Protein AF-A0A0W7TJV5-F1 (afdb_monomer)

Structure (mmCIF, N/CA/C/O backbone):
data_AF-A0A0W7TJV5-F1
#
_entry.id   AF-A0A0W7TJV5-F1
#
loop_
_atom_site.group_PDB
_atom_site.id
_atom_site.type_symbol
_atom_site.label_atom_id
_atom_site.label_alt_id
_atom_site.label_comp_id
_atom_site.label_asym_id
_atom_site.label_entity_id
_atom_site.label_seq_id
_atom_site.pdbx_PDB_ins_code
_atom_site.Cartn_x
_atom_site.Cartn_y
_atom_site.Cartn_z
_atom_site.occupancy
_atom_site.B_iso_or_equiv
_atom_site.auth_seq_id
_atom_site.auth_comp_id
_atom_site.auth_asym_id
_atom_site.auth_atom_id
_atom_site.pdbx_PDB_model_num
ATOM 1 N N . MET A 1 1 ? 32.079 13.331 -11.835 1.00 63.31 1 MET A N 1
ATOM 2 C CA . MET A 1 1 ? 31.569 12.348 -10.850 1.00 63.31 1 MET A CA 1
ATOM 3 C C . MET A 1 1 ? 31.186 11.109 -11.639 1.00 63.31 1 MET A C 1
ATOM 5 O O . MET A 1 1 ? 30.616 11.292 -12.704 1.00 63.31 1 MET A O 1
ATOM 9 N N . SER A 1 2 ? 31.568 9.902 -11.215 1.00 82.75 2 SER A N 1
ATOM 10 C CA . SER A 1 2 ? 31.184 8.681 -11.940 1.00 82.75 2 SER A CA 1
ATOM 11 C C . SER A 1 2 ? 29.687 8.413 -11.764 1.00 82.75 2 SER A C 1
ATOM 13 O O . SER A 1 2 ? 29.121 8.717 -10.711 1.00 82.75 2 SER A O 1
ATOM 15 N N . ASP A 1 3 ? 29.045 7.826 -12.774 1.00 88.00 3 ASP A N 1
ATOM 16 C CA . ASP A 1 3 ? 27.605 7.518 -12.759 1.00 88.00 3 ASP A CA 1
ATOM 17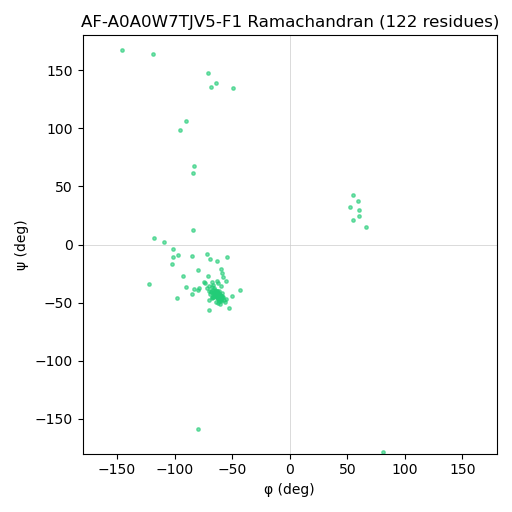 C C . ASP A 1 3 ? 27.200 6.655 -11.549 1.00 88.00 3 ASP A C 1
ATOM 19 O O . ASP A 1 3 ? 26.116 6.806 -10.979 1.00 88.00 3 ASP A O 1
ATOM 23 N N . GLN A 1 4 ? 28.117 5.804 -11.082 1.00 91.75 4 GLN A N 1
ATOM 24 C CA . GLN A 1 4 ? 27.952 5.000 -9.870 1.00 91.75 4 GLN A CA 1
ATOM 25 C C . GLN A 1 4 ? 27.829 5.860 -8.606 1.00 91.75 4 GLN A C 1
ATOM 27 O O . GLN A 1 4 ? 26.966 5.600 -7.768 1.00 91.75 4 GLN A O 1
ATOM 32 N N . SER A 1 5 ? 28.650 6.907 -8.467 1.00 92.44 5 SER A N 1
ATOM 33 C CA . SER A 1 5 ? 28.586 7.810 -7.314 1.00 92.44 5 SER A CA 1
ATOM 34 C C . SER A 1 5 ? 27.279 8.603 -7.281 1.00 92.44 5 SER A C 1
ATOM 36 O O . SER A 1 5 ? 26.716 8.798 -6.206 1.00 92.44 5 SER A O 1
ATOM 38 N N . VAL A 1 6 ? 26.773 9.027 -8.444 1.00 94.31 6 VAL A N 1
ATOM 39 C CA . VAL A 1 6 ? 25.480 9.728 -8.546 1.00 94.31 6 VAL A CA 1
ATOM 40 C C . VAL A 1 6 ? 24.327 8.791 -8.180 1.00 94.31 6 VAL A C 1
ATOM 42 O O . VAL A 1 6 ? 23.469 9.157 -7.380 1.00 94.31 6 VAL A O 1
ATOM 45 N N . THR A 1 7 ? 24.343 7.559 -8.696 1.00 94.94 7 THR A N 1
ATOM 46 C CA . THR A 1 7 ? 23.320 6.544 -8.397 1.00 94.94 7 THR A CA 1
ATOM 47 C C . THR A 1 7 ? 23.258 6.234 -6.902 1.00 94.94 7 THR A C 1
ATOM 49 O O . THR A 1 7 ? 22.182 6.243 -6.306 1.00 94.94 7 THR A O 1
ATOM 52 N N . LEU A 1 8 ? 24.416 6.017 -6.272 1.00 96.12 8 LEU A N 1
ATOM 53 C CA . LEU A 1 8 ? 24.490 5.735 -4.842 1.00 96.12 8 LEU A CA 1
ATOM 54 C C . LEU A 1 8 ? 23.958 6.905 -4.004 1.00 96.12 8 LEU A C 1
ATOM 56 O O . LEU A 1 8 ? 23.203 6.686 -3.058 1.00 96.12 8 LEU A O 1
ATOM 60 N N . ALA A 1 9 ? 24.304 8.142 -4.372 1.00 96.12 9 ALA A N 1
ATOM 61 C CA . ALA A 1 9 ? 23.804 9.329 -3.688 1.00 96.12 9 ALA A CA 1
ATOM 62 C C . ALA A 1 9 ? 22.270 9.419 -3.748 1.00 96.12 9 ALA A C 1
ATOM 64 O O . ALA A 1 9 ? 21.634 9.651 -2.722 1.00 96.12 9 ALA A O 1
ATOM 65 N N . VAL A 1 10 ? 21.667 9.171 -4.916 1.00 96.38 10 VAL A N 1
ATOM 66 C CA . VAL A 1 10 ? 20.202 9.185 -5.085 1.00 96.38 10 VAL A CA 1
ATOM 67 C C . VAL A 1 10 ? 19.529 8.125 -4.211 1.00 96.38 10 VAL A C 1
ATOM 69 O O . VAL A 1 10 ? 18.555 8.432 -3.525 1.00 96.38 10 VAL A O 1
ATOM 72 N N . VAL A 1 11 ? 20.061 6.900 -4.182 1.00 96.38 11 VAL A N 1
ATOM 73 C CA . VAL A 1 11 ? 19.513 5.804 -3.364 1.00 96.38 11 VAL A CA 1
ATOM 74 C C . VAL A 1 11 ? 19.586 6.131 -1.871 1.00 96.38 11 VAL A C 1
ATOM 76 O O . VAL A 1 11 ? 18.607 5.945 -1.150 1.00 96.38 11 VAL A O 1
ATOM 79 N N . ILE A 1 12 ? 20.719 6.661 -1.402 1.00 97.06 12 ILE A N 1
ATOM 80 C CA . ILE A 1 12 ? 20.888 7.051 0.003 1.00 97.06 12 ILE A CA 1
ATOM 81 C C . ILE A 1 12 ? 19.901 8.162 0.376 1.00 97.06 12 ILE A C 1
ATOM 83 O O . ILE A 1 12 ? 19.222 8.059 1.396 1.00 97.06 12 ILE A O 1
ATOM 87 N N . ILE A 1 13 ? 19.778 9.198 -0.459 1.00 97.25 13 ILE A N 1
ATOM 88 C CA . ILE A 1 13 ? 18.838 10.303 -0.229 1.00 97.25 13 ILE A CA 1
ATOM 89 C C . ILE A 1 13 ? 17.398 9.784 -0.176 1.00 97.25 13 ILE A C 1
ATOM 91 O O . ILE A 1 13 ? 16.649 10.159 0.724 1.00 97.25 13 ILE A O 1
ATOM 95 N N . TYR A 1 14 ? 17.021 8.887 -1.088 1.00 96.06 14 TYR A N 1
ATOM 96 C CA . TYR A 1 14 ? 15.704 8.257 -1.087 1.00 96.06 14 TYR A CA 1
ATOM 97 C C . TYR A 1 14 ? 15.411 7.542 0.241 1.00 96.06 14 TYR A C 1
ATOM 99 O O . TYR A 1 14 ? 14.375 7.797 0.855 1.00 96.06 14 TYR A O 1
ATOM 107 N N . PHE A 1 15 ? 16.335 6.710 0.734 1.00 96.75 15 PHE A N 1
ATOM 108 C CA . PHE A 1 15 ? 16.150 6.022 2.015 1.00 96.75 15 PHE A CA 1
ATOM 109 C C . PHE A 1 15 ? 16.060 6.990 3.196 1.00 96.75 15 PHE A C 1
ATOM 111 O O . PHE A 1 15 ? 15.208 6.801 4.062 1.00 96.75 15 PHE A O 1
ATOM 118 N N . ILE A 1 16 ? 16.881 8.044 3.219 1.00 97.69 16 ILE A N 1
ATOM 119 C CA . ILE A 1 16 ? 16.814 9.079 4.259 1.00 97.69 16 ILE A CA 1
ATOM 120 C C . ILE A 1 16 ? 15.434 9.741 4.271 1.00 97.69 16 ILE A C 1
ATOM 122 O O . ILE A 1 16 ? 14.854 9.914 5.341 1.00 97.69 16 ILE A O 1
ATOM 126 N N . ILE A 1 17 ? 14.883 10.075 3.100 1.00 97.00 17 ILE A N 1
ATOM 127 C CA . ILE A 1 17 ? 13.549 10.675 2.989 1.00 97.00 17 ILE A CA 1
ATOM 128 C C . ILE A 1 17 ? 12.482 9.711 3.516 1.00 97.00 17 ILE A C 1
ATOM 130 O O . ILE A 1 17 ? 11.678 10.101 4.360 1.00 97.00 17 ILE A O 1
ATOM 134 N N . VAL A 1 18 ? 12.485 8.453 3.065 1.00 94.69 18 VAL A N 1
ATOM 135 C CA . VAL A 1 18 ? 11.486 7.450 3.476 1.00 94.69 18 VAL A CA 1
ATOM 136 C C . VAL A 1 18 ? 11.535 7.199 4.986 1.00 94.69 18 VAL A C 1
ATOM 138 O O . VAL A 1 18 ? 10.496 7.210 5.648 1.00 94.69 18 VAL A O 1
ATOM 141 N N . ILE A 1 19 ? 12.734 7.033 5.550 1.00 96.00 19 ILE A N 1
ATOM 142 C CA . ILE A 1 19 ? 12.925 6.852 6.996 1.00 96.00 19 ILE A CA 1
ATOM 143 C C . ILE A 1 19 ? 12.500 8.111 7.757 1.00 96.00 19 ILE A C 1
ATOM 145 O O . ILE A 1 19 ? 11.829 8.007 8.781 1.00 96.00 19 ILE A O 1
ATOM 149 N N . GLY A 1 20 ? 12.841 9.299 7.252 1.00 95.38 20 GLY A N 1
ATOM 150 C CA . GLY A 1 20 ? 12.464 10.575 7.857 1.00 95.38 20 GLY A CA 1
ATOM 151 C C . GLY A 1 20 ? 10.949 10.768 7.929 1.00 95.38 20 GLY A C 1
ATOM 152 O O . GLY A 1 20 ? 10.428 11.159 8.973 1.00 95.38 20 GLY A O 1
ATOM 153 N N . VAL A 1 21 ? 10.228 10.422 6.857 1.00 92.00 21 VAL A N 1
ATOM 154 C CA . VAL A 1 21 ? 8.757 10.408 6.841 1.00 92.00 21 VAL A CA 1
ATOM 155 C C . VAL A 1 21 ? 8.223 9.417 7.879 1.00 92.00 21 VAL A C 1
ATOM 157 O O . VAL A 1 21 ? 7.365 9.782 8.680 1.00 92.00 21 VAL A O 1
ATOM 160 N N . GLY A 1 22 ? 8.765 8.196 7.924 1.00 89.00 22 GLY A N 1
ATOM 161 C CA . GLY A 1 22 ? 8.374 7.188 8.913 1.00 89.00 22 GLY A CA 1
ATOM 162 C C . GLY A 1 22 ? 8.558 7.668 10.355 1.00 89.00 22 GLY A C 1
ATOM 163 O O . GLY A 1 22 ? 7.632 7.585 11.157 1.00 89.00 22 GLY A O 1
ATOM 164 N N . TYR A 1 23 ? 9.717 8.248 10.670 1.00 92.12 23 TYR A N 1
ATOM 165 C CA . TYR A 1 23 ? 10.016 8.794 11.994 1.00 92.12 23 TYR A CA 1
ATOM 166 C C . TYR A 1 23 ? 9.093 9.963 12.372 1.00 92.12 23 TYR A C 1
ATOM 168 O O . TYR A 1 23 ? 8.629 10.048 13.508 1.00 92.12 23 TYR A O 1
ATOM 176 N N . TYR A 1 24 ? 8.784 10.848 11.420 1.00 89.50 24 TYR A N 1
ATOM 177 C CA . TYR A 1 24 ? 7.873 11.971 11.643 1.00 89.50 24 TYR A CA 1
ATOM 178 C C . TYR A 1 24 ? 6.454 11.506 12.002 1.00 89.50 24 TYR A C 1
ATOM 180 O O . TYR A 1 24 ? 5.851 12.017 12.948 1.00 89.50 24 TYR A O 1
ATOM 188 N N . PHE A 1 25 ? 5.917 10.528 11.267 1.00 85.62 25 PHE A N 1
ATOM 189 C CA . PHE A 1 25 ? 4.563 10.022 11.506 1.00 85.62 25 PHE A CA 1
ATOM 190 C C . PHE A 1 25 ? 4.477 9.033 12.672 1.00 85.62 25 PHE A C 1
ATOM 192 O O . PHE A 1 25 ? 3.409 8.918 13.273 1.00 85.62 25 PHE A O 1
ATOM 199 N N . TYR A 1 26 ? 5.585 8.388 13.048 1.00 83.31 26 TYR A N 1
ATOM 200 C CA . TYR A 1 26 ? 5.653 7.502 14.211 1.00 83.31 26 TYR A CA 1
ATOM 201 C C . TYR A 1 26 ? 5.194 8.206 15.495 1.00 83.31 26 TYR A C 1
ATOM 203 O O . TYR A 1 26 ? 4.328 7.701 16.201 1.00 83.31 26 TYR A O 1
ATOM 211 N N . HIS A 1 27 ? 5.679 9.426 15.746 1.00 79.62 27 HIS A N 1
ATOM 212 C CA . HIS A 1 27 ? 5.302 10.208 16.934 1.00 79.62 27 HIS A CA 1
ATOM 213 C C . HIS A 1 27 ? 3.872 10.760 16.900 1.00 79.62 27 HIS A C 1
ATOM 215 O O . HIS A 1 27 ? 3.397 11.317 17.887 1.00 79.62 27 HIS A O 1
ATOM 221 N N . ARG A 1 28 ? 3.182 10.640 15.763 1.00 78.06 28 ARG A N 1
ATOM 222 C CA . ARG A 1 28 ? 1.832 11.175 15.552 1.00 78.06 28 ARG A CA 1
ATOM 223 C C . ARG A 1 28 ? 0.746 10.105 15.656 1.00 78.06 28 ARG A C 1
ATOM 225 O O . ARG A 1 28 ? -0.431 10.449 15.710 1.00 78.06 28 ARG A O 1
ATOM 232 N N . SER A 1 29 ? 1.128 8.830 15.691 1.00 79.00 29 SER A N 1
ATOM 233 C CA . SER A 1 29 ? 0.205 7.711 15.850 1.00 79.00 29 SER A CA 1
ATOM 234 C C . SER A 1 29 ? 0.023 7.398 17.336 1.00 79.00 29 SER A C 1
ATOM 236 O O . SER A 1 29 ? 0.931 6.884 17.983 1.00 79.00 29 SER A O 1
ATOM 238 N N . THR A 1 30 ? -1.131 7.762 17.902 1.00 77.88 30 THR A N 1
ATOM 239 C CA . THR A 1 30 ? -1.379 7.641 19.355 1.00 77.88 30 THR A CA 1
ATOM 240 C C . THR A 1 30 ? -2.239 6.440 19.735 1.00 77.88 30 THR A C 1
ATOM 242 O O . THR A 1 30 ? -2.262 6.036 20.895 1.00 77.88 30 THR A O 1
ATOM 245 N N . ASN A 1 31 ? -2.948 5.853 18.770 1.00 82.56 31 ASN A N 1
ATOM 246 C CA . ASN A 1 31 ? -3.827 4.711 18.980 1.00 82.56 31 ASN A CA 1
ATOM 247 C C . ASN A 1 31 ? -3.829 3.778 17.757 1.00 82.56 31 ASN A C 1
ATOM 249 O O . ASN A 1 31 ? -3.364 4.129 16.672 1.00 82.56 31 ASN A O 1
ATOM 253 N N . LEU A 1 32 ? -4.383 2.576 17.928 1.00 80.12 32 LEU A N 1
ATOM 254 C CA . LEU A 1 32 ? -4.380 1.540 16.893 1.00 80.12 32 LEU A CA 1
ATOM 255 C C . LEU A 1 32 ? -5.160 1.948 15.627 1.00 80.12 32 LEU A C 1
ATOM 257 O O . LEU A 1 32 ? -4.781 1.575 14.521 1.00 80.12 32 LEU A O 1
ATOM 261 N N . SER A 1 33 ? -6.215 2.756 15.760 1.00 79.69 33 SER A N 1
ATOM 262 C CA . SER A 1 33 ? -6.972 3.275 14.612 1.00 79.69 33 SER A CA 1
ATOM 263 C C . SER A 1 33 ? -6.167 4.308 13.813 1.00 79.69 33 SER A C 1
ATOM 265 O O . SER A 1 33 ? -6.258 4.348 12.585 1.00 79.69 33 SER A O 1
ATOM 267 N N . ASP A 1 34 ? -5.360 5.130 14.482 1.00 80.06 34 ASP A N 1
ATOM 268 C CA . ASP A 1 34 ? -4.426 6.054 13.835 1.00 80.06 34 ASP A CA 1
ATOM 269 C C . ASP A 1 34 ? -3.344 5.292 13.078 1.00 80.06 34 ASP A C 1
ATOM 271 O O . ASP A 1 34 ? -2.976 5.679 11.973 1.00 80.06 34 ASP A O 1
ATOM 275 N N . TYR A 1 35 ? -2.871 4.187 13.651 1.00 81.94 35 TYR A N 1
ATOM 276 C CA . TYR A 1 35 ? -1.855 3.342 13.038 1.00 81.94 35 TYR A CA 1
ATOM 277 C C . TYR A 1 35 ? -2.380 2.570 11.819 1.00 81.94 35 TYR A C 1
ATOM 279 O O . TYR A 1 35 ? -1.756 2.594 10.763 1.00 81.94 35 TYR A O 1
ATOM 287 N N . ILE A 1 36 ? -3.545 1.921 11.937 1.00 81.62 36 ILE A N 1
ATOM 288 C CA . ILE A 1 36 ? -4.089 1.043 10.888 1.00 81.62 36 ILE A CA 1
ATOM 289 C C . ILE A 1 36 ? -4.839 1.830 9.803 1.00 81.62 36 ILE A C 1
ATOM 291 O O . ILE A 1 36 ? -4.757 1.493 8.625 1.00 81.62 36 ILE A O 1
ATOM 295 N N . LEU A 1 37 ? -5.585 2.877 10.174 1.00 81.81 37 LEU A N 1
ATOM 296 C CA . LEU A 1 37 ? -6.480 3.604 9.260 1.00 81.81 37 LEU A CA 1
ATOM 297 C C . LEU A 1 37 ? -6.101 5.079 9.066 1.00 81.81 37 LEU A C 1
ATOM 299 O O . LEU A 1 37 ? -6.871 5.825 8.451 1.00 81.81 37 LEU A O 1
ATOM 303 N N . GLY A 1 38 ? -4.976 5.547 9.617 1.00 80.56 38 GLY A N 1
ATOM 304 C CA . GLY A 1 38 ? -4.604 6.968 9.566 1.00 80.56 38 GLY A CA 1
ATOM 305 C C . GLY A 1 38 ? -5.638 7.873 10.249 1.00 80.56 38 GLY A C 1
ATOM 306 O O . GLY A 1 38 ? -5.909 8.988 9.792 1.00 80.56 38 GLY A O 1
ATOM 307 N N . GLY A 1 39 ? -6.330 7.345 11.264 1.00 76.62 39 GLY A N 1
ATOM 308 C CA . GLY A 1 39 ? -7.382 8.057 11.992 1.00 76.62 39 GLY A CA 1
ATOM 309 C C . GLY A 1 39 ? -8.613 8.351 11.132 1.00 76.62 39 GLY A C 1
ATOM 310 O O . GLY A 1 39 ? -9.421 9.204 11.487 1.00 76.62 39 GLY A O 1
ATOM 311 N N . ARG A 1 40 ? -8.744 7.694 9.963 1.00 79.69 40 ARG A N 1
ATOM 312 C CA . ARG A 1 40 ? -9.796 7.940 8.952 1.00 79.69 40 ARG A CA 1
ATOM 313 C C . ARG A 1 40 ? -9.867 9.398 8.481 1.00 79.69 40 ARG A C 1
ATOM 315 O O . ARG A 1 40 ? -10.889 9.838 7.962 1.00 79.69 40 ARG A O 1
ATOM 322 N N . SER A 1 41 ? -8.771 10.129 8.661 1.00 79.75 41 SER A N 1
ATOM 323 C CA . SER A 1 41 ? -8.640 11.551 8.336 1.00 79.75 41 SER A CA 1
ATOM 324 C C . SER A 1 41 ? -7.982 11.788 6.973 1.00 79.75 41 SER A C 1
ATOM 326 O O . SER A 1 41 ? -7.948 12.915 6.478 1.00 79.75 41 SER A O 1
ATOM 328 N N . LEU A 1 42 ? -7.462 10.723 6.354 1.00 83.00 42 LEU A N 1
ATOM 329 C CA . LEU A 1 42 ? -6.800 10.787 5.059 1.00 83.00 42 LEU A CA 1
ATOM 330 C C . LEU A 1 42 ? -7.803 11.123 3.953 1.00 83.00 42 LEU A C 1
ATOM 332 O O . LEU A 1 42 ? -8.897 10.565 3.873 1.00 83.00 42 LEU A O 1
ATOM 336 N N . ASN A 1 43 ? -7.402 12.03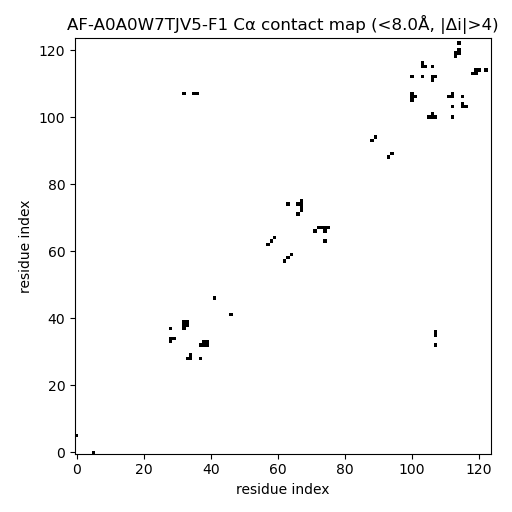9 3.075 1.00 84.75 43 ASN A N 1
ATOM 337 C CA . ASN A 1 43 ? -8.195 12.412 1.914 1.00 84.75 43 ASN A CA 1
ATOM 338 C C . ASN A 1 43 ? -8.336 11.204 0.958 1.00 84.75 43 ASN A C 1
ATOM 340 O O . ASN A 1 43 ? -7.330 10.529 0.710 1.00 84.75 43 ASN A O 1
ATOM 344 N N . PRO A 1 44 ? -9.526 10.967 0.366 1.00 82.56 44 PRO A N 1
ATOM 345 C CA . PRO A 1 44 ? -9.765 9.901 -0.607 1.00 82.56 44 PRO A CA 1
ATOM 346 C C . PRO A 1 44 ? -8.682 9.721 -1.679 1.00 82.56 44 PRO A C 1
ATOM 348 O O . PRO A 1 44 ? -8.341 8.585 -2.001 1.00 82.56 44 PRO A O 1
ATOM 351 N N . TYR A 1 45 ? -8.102 10.807 -2.202 1.00 85.31 45 TYR A N 1
ATOM 352 C CA . TYR A 1 45 ? -7.040 10.717 -3.213 1.00 85.31 45 TYR A CA 1
ATOM 353 C C . TYR A 1 45 ? -5.761 10.075 -2.663 1.00 85.31 45 TYR A C 1
ATOM 355 O O . TYR A 1 45 ? -5.167 9.221 -3.312 1.00 85.31 45 TYR A O 1
ATOM 363 N N . VAL A 1 46 ? -5.356 10.451 -1.447 1.00 86.00 46 VAL A N 1
ATOM 364 C CA . VAL A 1 46 ? -4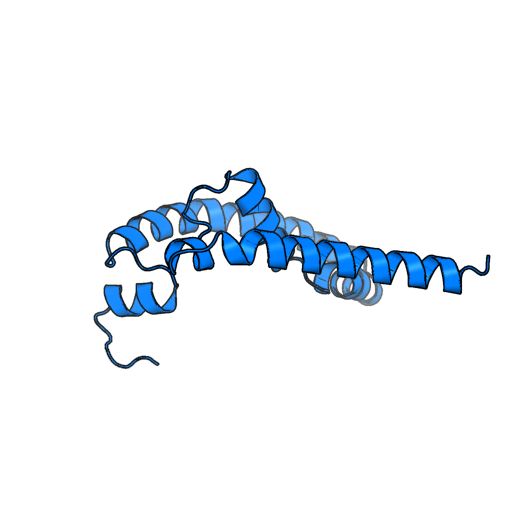.155 9.914 -0.790 1.00 86.00 46 VAL A CA 1
ATOM 365 C C . VAL A 1 46 ? -4.364 8.445 -0.435 1.00 86.00 46 VAL A C 1
ATOM 367 O O . VAL A 1 46 ? -3.479 7.623 -0.657 1.00 86.00 46 VAL A O 1
ATOM 370 N N . THR A 1 47 ? -5.556 8.092 0.053 1.00 86.25 47 THR A N 1
ATOM 371 C CA . THR A 1 47 ? -5.916 6.700 0.347 1.00 86.25 47 THR A CA 1
ATOM 372 C C . THR A 1 47 ? -5.924 5.838 -0.915 1.00 86.25 47 THR A C 1
ATOM 374 O O . THR A 1 47 ? -5.378 4.739 -0.894 1.00 86.25 47 THR A O 1
ATOM 377 N N . ALA A 1 48 ? -6.485 6.334 -2.022 1.00 84.31 48 ALA A N 1
ATOM 378 C CA . ALA A 1 48 ? -6.503 5.611 -3.293 1.00 84.31 48 ALA A CA 1
ATOM 379 C C . ALA A 1 48 ? -5.096 5.416 -3.875 1.00 84.31 48 ALA A C 1
ATOM 381 O O . ALA A 1 48 ? -4.762 4.314 -4.304 1.00 84.31 48 ALA A O 1
ATOM 382 N N . LEU A 1 49 ? -4.250 6.451 -3.840 1.00 87.44 49 LEU A N 1
ATOM 383 C CA . LEU A 1 49 ? -2.857 6.352 -4.284 1.00 87.44 49 LEU A CA 1
ATOM 384 C C . LEU A 1 49 ? -2.048 5.377 -3.423 1.00 87.44 49 LEU A C 1
ATOM 386 O O . LEU A 1 49 ? -1.283 4.591 -3.967 1.00 87.44 49 LEU A O 1
ATOM 390 N N . SER A 1 50 ? -2.242 5.388 -2.102 1.00 87.88 50 SER A N 1
ATOM 391 C CA . SER A 1 50 ? -1.587 4.448 -1.184 1.00 87.88 50 SER A CA 1
ATOM 392 C C . SER A 1 50 ? -2.016 2.997 -1.439 1.00 87.88 50 SER A C 1
ATOM 394 O O . SER A 1 50 ? -1.178 2.095 -1.513 1.00 87.88 50 SER A O 1
ATOM 396 N N . ALA A 1 51 ? -3.318 2.775 -1.652 1.00 86.44 51 ALA A N 1
ATOM 397 C CA . ALA A 1 51 ? -3.852 1.461 -1.995 1.00 86.44 51 ALA A CA 1
ATOM 398 C C . ALA A 1 51 ? -3.277 0.957 -3.328 1.00 86.44 51 ALA A C 1
ATOM 400 O O . ALA A 1 51 ? -2.792 -0.170 -3.399 1.00 86.44 51 ALA A O 1
ATOM 401 N N . GLN A 1 52 ? -3.243 1.812 -4.355 1.00 84.44 52 GLN A N 1
ATOM 402 C CA . GLN A 1 52 ? -2.652 1.454 -5.643 1.00 84.44 52 GLN A CA 1
ATOM 403 C C . GLN A 1 52 ? -1.141 1.249 -5.564 1.00 84.44 52 GLN A C 1
ATOM 405 O O . GLN A 1 52 ? -0.655 0.323 -6.187 1.00 84.44 52 GLN A O 1
ATOM 410 N N . ALA A 1 53 ? -0.390 2.045 -4.802 1.00 86.50 53 ALA A N 1
ATOM 411 C CA . ALA A 1 53 ? 1.047 1.828 -4.620 1.00 86.50 53 ALA A CA 1
ATOM 412 C C . ALA A 1 53 ? 1.343 0.477 -3.946 1.00 86.50 53 ALA A C 1
ATOM 414 O O . ALA A 1 53 ? 2.343 -0.162 -4.259 1.00 86.50 53 ALA A O 1
ATOM 415 N N . SER A 1 54 ? 0.457 0.035 -3.049 1.00 85.88 54 SER A N 1
ATOM 416 C CA . SER A 1 54 ? 0.559 -1.269 -2.383 1.00 85.88 54 SER A CA 1
ATOM 417 C C . SER A 1 54 ? 0.249 -2.433 -3.333 1.00 85.88 54 SER A C 1
ATOM 419 O O . SER A 1 54 ? 0.911 -3.466 -3.271 1.00 85.88 54 SER A O 1
ATOM 421 N N . ASP A 1 55 ? -0.726 -2.257 -4.232 1.00 82.75 55 ASP A N 1
ATOM 422 C CA . ASP A 1 55 ? -1.044 -3.204 -5.316 1.00 82.75 55 ASP A CA 1
ATOM 423 C C . ASP A 1 55 ? 0.082 -3.249 -6.372 1.00 82.75 55 ASP A C 1
ATOM 425 O O . ASP A 1 55 ? 0.520 -4.302 -6.843 1.00 82.75 55 ASP A O 1
ATOM 429 N N . MET A 1 56 ? 0.630 -2.077 -6.688 1.00 80.38 56 MET A N 1
ATOM 430 C CA . MET A 1 56 ? 1.691 -1.847 -7.662 1.00 80.38 56 MET A CA 1
ATOM 431 C C . MET A 1 56 ? 3.078 -2.111 -7.063 1.00 80.38 56 MET A C 1
ATOM 433 O O . MET A 1 56 ? 3.906 -1.217 -6.908 1.00 80.38 56 MET A O 1
ATOM 437 N N . SER A 1 57 ? 3.348 -3.375 -6.752 1.00 79.38 57 SER A N 1
ATOM 438 C CA . SER A 1 57 ? 4.682 -3.844 -6.359 1.00 79.38 57 SER A CA 1
ATOM 439 C C . SER A 1 57 ? 5.605 -4.049 -7.581 1.00 79.38 57 SER A C 1
ATOM 441 O O . SER A 1 57 ? 5.355 -3.540 -8.679 1.00 79.38 57 SER A O 1
ATOM 443 N N . GLY A 1 58 ? 6.665 -4.859 -7.434 1.00 72.31 58 GLY A N 1
ATOM 444 C CA . GLY A 1 58 ? 7.580 -5.242 -8.524 1.00 72.31 58 GLY A CA 1
ATOM 445 C C . GLY A 1 58 ? 6.898 -5.855 -9.761 1.00 72.31 58 GLY A C 1
ATOM 446 O O . GLY A 1 58 ? 7.527 -5.966 -10.816 1.00 72.31 58 GLY A O 1
ATOM 447 N N . TRP A 1 59 ? 5.6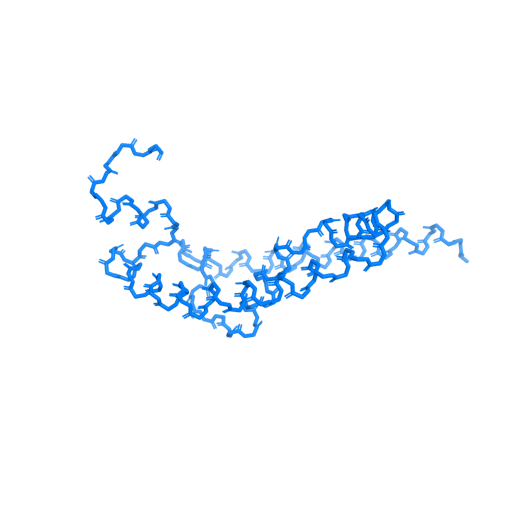05 -6.187 -9.662 1.00 76.56 59 TRP A N 1
ATOM 448 C CA . TRP A 1 59 ? 4.745 -6.559 -10.782 1.00 76.56 59 TRP A CA 1
ATOM 449 C C . TRP A 1 59 ? 4.796 -5.563 -11.946 1.00 76.56 59 TRP A C 1
ATOM 451 O O . TRP A 1 59 ? 4.930 -5.985 -13.090 1.00 76.56 59 TRP A O 1
ATOM 461 N N . LEU A 1 60 ? 4.748 -4.252 -11.697 1.00 74.56 60 LEU A N 1
ATOM 462 C CA . LEU A 1 60 ? 4.779 -3.284 -12.800 1.00 74.56 60 LEU A CA 1
ATOM 463 C C . LEU A 1 60 ? 6.158 -3.146 -13.442 1.00 74.56 60 LEU A C 1
ATOM 465 O O . LEU A 1 60 ? 6.247 -2.902 -14.642 1.00 74.56 60 LEU A O 1
ATOM 469 N N . LEU A 1 61 ? 7.224 -3.296 -12.655 1.00 77.31 61 LEU A N 1
ATOM 470 C CA . LEU A 1 61 ? 8.585 -3.079 -13.139 1.00 77.31 61 LEU A CA 1
ATOM 471 C C . LEU A 1 61 ? 9.108 -4.280 -13.938 1.00 77.31 61 LEU A C 1
ATOM 473 O O . LEU A 1 61 ? 9.787 -4.099 -14.942 1.00 77.31 61 LEU A O 1
ATOM 477 N N . MET A 1 62 ? 8.790 -5.500 -13.493 1.00 82.62 62 MET A N 1
ATOM 478 C CA . MET A 1 62 ? 9.325 -6.738 -14.076 1.00 82.62 62 MET A CA 1
ATOM 479 C C . MET A 1 62 ? 8.234 -7.691 -14.569 1.00 82.62 62 MET A C 1
ATOM 481 O O . MET A 1 62 ? 8.425 -8.365 -15.578 1.00 82.62 62 MET A O 1
ATOM 485 N N . GLY A 1 63 ? 7.083 -7.738 -13.896 1.00 82.38 63 GLY A N 1
ATOM 486 C CA . GLY A 1 63 ? 5.997 -8.666 -14.225 1.00 82.38 63 GLY A CA 1
ATOM 487 C C . GLY A 1 63 ? 5.300 -8.334 -15.543 1.00 82.38 63 GLY A C 1
ATOM 488 O O . GLY A 1 63 ? 5.269 -9.164 -16.447 1.00 82.38 63 GLY A O 1
ATOM 489 N N . LEU A 1 64 ? 4.787 -7.109 -15.682 1.00 81.88 64 LEU A N 1
ATOM 490 C CA . LEU A 1 64 ? 4.061 -6.669 -16.874 1.00 81.88 64 LEU A CA 1
ATOM 491 C C . LEU A 1 64 ? 4.963 -6.588 -18.125 1.00 81.88 64 LEU A C 1
ATOM 493 O O . LEU A 1 64 ? 4.572 -7.103 -19.171 1.00 81.88 64 LEU A O 1
ATOM 497 N N . PRO A 1 65 ? 6.183 -6.015 -18.066 1.00 83.75 65 PRO A N 1
ATOM 498 C CA . PRO A 1 65 ? 7.078 -6.017 -19.222 1.00 83.75 65 PRO A CA 1
ATOM 499 C C . PRO A 1 65 ? 7.567 -7.427 -19.565 1.00 83.75 65 PRO A C 1
ATOM 501 O O . PRO A 1 65 ? 7.672 -7.761 -20.741 1.00 83.75 65 PRO A O 1
ATOM 504 N N . GLY A 1 66 ? 7.810 -8.273 -18.556 1.00 85.00 66 GLY A N 1
ATOM 505 C CA . GLY A 1 66 ? 8.187 -9.671 -18.754 1.00 85.00 66 GLY A CA 1
ATOM 506 C C . GLY A 1 66 ? 7.084 -10.489 -19.427 1.00 85.00 66 GLY A C 1
ATOM 507 O O . GLY A 1 66 ? 7.362 -11.246 -20.356 1.00 85.00 66 GLY A O 1
ATOM 508 N N . SER A 1 67 ? 5.822 -10.302 -19.026 1.00 83.81 67 SER A N 1
ATOM 509 C CA . SER A 1 67 ? 4.691 -10.990 -19.656 1.00 83.81 67 SER A CA 1
ATOM 510 C C . SER A 1 67 ? 4.486 -10.535 -21.099 1.00 83.81 67 SER A C 1
ATOM 512 O O . SER A 1 67 ? 4.298 -11.375 -21.977 1.00 83.81 67 SER A O 1
ATOM 514 N N . ILE A 1 68 ? 4.599 -9.233 -21.376 1.00 87.25 68 ILE A N 1
ATOM 515 C CA . ILE A 1 68 ? 4.527 -8.689 -22.740 1.00 87.25 68 ILE A CA 1
ATOM 516 C C . ILE A 1 68 ? 5.692 -9.201 -23.596 1.00 87.25 68 ILE A C 1
ATOM 518 O O . ILE A 1 68 ? 5.485 -9.549 -24.757 1.00 87.25 68 ILE A O 1
ATOM 522 N N . TYR A 1 69 ? 6.903 -9.282 -23.038 1.00 86.44 69 TYR A N 1
ATOM 523 C CA . TYR A 1 69 ? 8.079 -9.789 -23.747 1.00 86.44 69 TYR A CA 1
ATOM 524 C C . TYR A 1 69 ? 7.905 -11.250 -24.190 1.00 86.44 69 TYR A C 1
ATOM 526 O O . TYR A 1 69 ? 8.270 -11.596 -25.309 1.00 86.44 69 TYR A O 1
ATOM 534 N N . VAL A 1 70 ? 7.310 -12.096 -23.342 1.00 87.75 70 VAL A N 1
ATOM 535 C CA . VAL A 1 70 ? 7.129 -13.532 -23.623 1.00 87.75 70 VAL A CA 1
ATOM 536 C C . VAL A 1 70 ? 5.865 -13.826 -24.439 1.00 87.75 70 VAL A C 1
ATOM 538 O O . VAL A 1 70 ? 5.900 -14.654 -25.345 1.00 87.75 70 VAL A O 1
ATOM 541 N N . ALA A 1 71 ? 4.741 -13.177 -24.127 1.00 85.88 71 ALA A N 1
ATOM 542 C CA . ALA A 1 71 ? 3.421 -13.502 -24.681 1.00 85.88 71 ALA A CA 1
ATOM 543 C C . ALA A 1 71 ? 2.878 -12.453 -25.676 1.00 85.88 71 ALA A C 1
ATOM 545 O O . ALA A 1 71 ? 1.771 -12.604 -26.196 1.00 85.88 71 ALA A O 1
ATOM 546 N N . GLY A 1 72 ? 3.649 -11.401 -25.965 1.00 85.94 72 GLY A N 1
ATOM 547 C CA . GLY A 1 72 ? 3.325 -10.371 -26.951 1.00 85.94 72 GLY A CA 1
ATOM 548 C C . GLY A 1 72 ? 2.358 -9.286 -26.457 1.00 85.94 72 GLY A C 1
ATOM 549 O O . GLY A 1 72 ? 1.893 -9.276 -25.316 1.00 85.94 72 GLY A O 1
ATOM 550 N N . MET A 1 73 ? 2.019 -8.349 -27.352 1.00 84.94 73 MET A N 1
ATOM 551 C CA . MET A 1 73 ? 1.209 -7.155 -27.036 1.00 84.94 73 MET A CA 1
ATOM 552 C C . MET A 1 73 ? -0.222 -7.453 -26.561 1.00 84.94 73 MET A C 1
ATOM 554 O O . MET A 1 73 ? -0.867 -6.576 -25.991 1.00 84.94 73 MET A O 1
ATOM 558 N N . GLY A 1 74 ? -0.721 -8.682 -26.729 1.00 84.00 74 GLY A N 1
ATOM 559 C CA . GLY A 1 74 ? -2.020 -9.092 -26.187 1.00 84.00 74 GLY A CA 1
ATOM 560 C C . GLY A 1 74 ? -2.112 -8.956 -24.660 1.00 84.00 74 GLY A C 1
ATOM 561 O O . GLY A 1 74 ? -3.196 -8.739 -24.129 1.00 84.00 74 GLY A O 1
ATOM 562 N N . GLN A 1 75 ? -0.980 -8.988 -23.951 1.00 83.00 75 GLN A N 1
ATOM 563 C CA . GLN A 1 75 ? -0.927 -8.828 -22.493 1.00 83.00 75 GLN A CA 1
ATOM 564 C C . GLN A 1 75 ? -1.263 -7.409 -22.009 1.00 83.00 75 GLN A C 1
ATOM 566 O O . GLN A 1 75 ? -1.544 -7.220 -20.828 1.00 83.00 75 GLN A O 1
ATOM 571 N N . VAL A 1 76 ? -1.322 -6.411 -22.900 1.00 83.00 76 VAL A N 1
ATOM 572 C CA . VAL A 1 76 ? -1.789 -5.053 -22.556 1.00 83.00 76 VAL A CA 1
ATOM 573 C C . VAL A 1 76 ? -3.219 -5.075 -21.995 1.00 83.00 76 VAL A C 1
ATOM 575 O O . VAL A 1 76 ? -3.563 -4.256 -21.139 1.00 83.00 76 VAL A O 1
ATOM 578 N N . TRP A 1 77 ? -4.032 -6.065 -22.383 1.00 88.00 77 TRP A N 1
ATOM 579 C CA . TRP A 1 77 ? -5.371 -6.275 -21.827 1.00 88.00 77 TRP A CA 1
ATOM 580 C C . TRP A 1 77 ? -5.386 -6.530 -20.317 1.00 88.00 77 TRP A C 1
ATOM 582 O O . TRP A 1 77 ? -6.405 -6.254 -19.689 1.00 88.00 77 TRP A O 1
ATOM 592 N N . ILE A 1 78 ? -4.274 -6.968 -19.710 1.00 85.06 78 ILE A N 1
ATOM 593 C CA . ILE A 1 78 ? -4.160 -7.081 -18.249 1.00 85.06 78 ILE A CA 1
ATOM 594 C C . ILE A 1 78 ? -4.394 -5.718 -17.597 1.00 85.06 78 ILE A C 1
ATOM 596 O O . ILE A 1 78 ? -5.166 -5.626 -16.649 1.00 85.06 78 ILE A O 1
ATOM 600 N N . GLY A 1 79 ? -3.790 -4.649 -18.123 1.00 85.50 79 GLY A N 1
ATOM 601 C CA . GLY A 1 79 ? -3.960 -3.305 -17.565 1.00 85.50 79 GLY A CA 1
ATOM 602 C C . GLY A 1 79 ? -5.415 -2.834 -17.618 1.00 85.50 79 GLY A C 1
ATOM 603 O O . GLY A 1 79 ? -5.932 -2.302 -16.639 1.00 85.50 79 GLY A O 1
ATOM 604 N N . ILE A 1 80 ? -6.103 -3.094 -18.734 1.00 88.38 80 ILE A N 1
ATOM 605 C CA . ILE A 1 80 ? -7.522 -2.751 -18.913 1.00 88.38 80 ILE A CA 1
ATOM 606 C C . ILE A 1 80 ? -8.405 -3.591 -17.978 1.00 88.38 80 ILE A C 1
ATOM 608 O O . ILE A 1 80 ? -9.290 -3.052 -17.313 1.00 88.38 80 ILE A O 1
ATOM 612 N N . GLY A 1 81 ? -8.151 -4.898 -17.894 1.00 90.62 81 GLY A N 1
ATOM 613 C CA . GLY A 1 81 ? -8.881 -5.811 -17.017 1.00 90.62 81 GLY A CA 1
ATOM 614 C C . GLY A 1 81 ? -8.725 -5.451 -15.541 1.00 90.62 81 GLY A C 1
ATOM 615 O O . GLY A 1 81 ? -9.718 -5.417 -14.821 1.00 90.62 81 GLY A O 1
ATOM 616 N N . LEU A 1 82 ? -7.509 -5.105 -15.110 1.00 88.75 82 LEU A N 1
ATOM 617 C CA . LEU A 1 82 ? -7.239 -4.628 -13.754 1.00 88.75 82 LEU A CA 1
ATOM 618 C C . LEU A 1 82 ? -7.926 -3.288 -13.485 1.00 88.75 82 LEU A C 1
ATOM 620 O O . LEU A 1 82 ? -8.570 -3.143 -12.455 1.00 88.75 82 LEU A O 1
ATOM 624 N N . ALA A 1 83 ? -7.873 -2.332 -14.416 1.00 88.31 83 ALA A N 1
ATOM 625 C CA . ALA A 1 83 ? -8.540 -1.043 -14.239 1.00 88.31 83 ALA 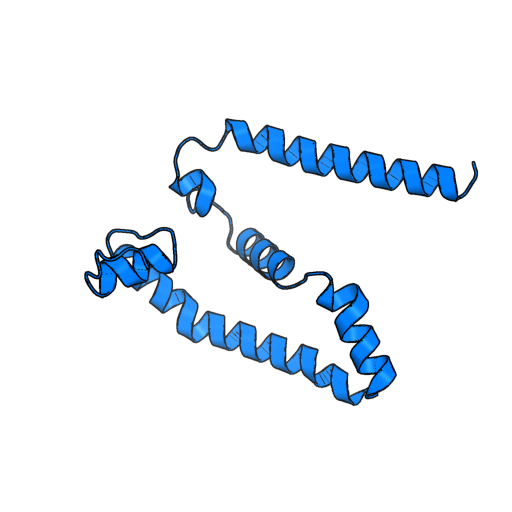A CA 1
ATOM 626 C C . ALA A 1 83 ? -10.058 -1.201 -14.040 1.00 88.31 83 ALA A C 1
ATOM 628 O O . ALA A 1 83 ? -10.631 -0.639 -13.104 1.00 88.31 83 ALA A O 1
ATOM 629 N N . ILE A 1 84 ? -10.707 -2.005 -14.887 1.00 93.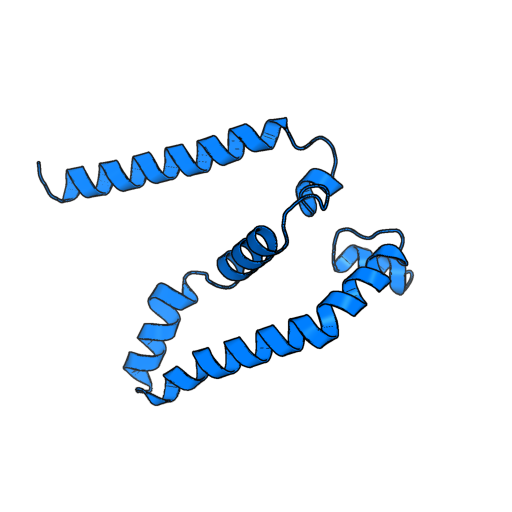00 84 ILE A N 1
ATOM 630 C CA . ILE A 1 84 ? -12.145 -2.281 -14.781 1.00 93.00 84 ILE A CA 1
ATOM 631 C C . ILE A 1 84 ? -12.440 -3.092 -13.514 1.00 93.00 84 ILE A C 1
ATOM 633 O O . ILE A 1 84 ? -13.356 -2.750 -12.768 1.00 93.00 84 ILE A O 1
ATOM 637 N N . GLY A 1 85 ? -11.662 -4.141 -13.242 1.00 91.12 85 GLY A N 1
ATOM 638 C CA . GLY A 1 85 ? -11.832 -5.009 -12.078 1.00 91.12 85 GLY A CA 1
ATOM 639 C C . GLY A 1 85 ? -11.723 -4.244 -10.762 1.00 91.12 85 GLY A C 1
ATOM 640 O O . GLY A 1 85 ? -12.626 -4.331 -9.932 1.00 91.12 85 GLY A O 1
ATOM 641 N N . SER A 1 86 ? -10.681 -3.428 -10.604 1.00 89.00 86 SER A N 1
ATOM 642 C CA . SER A 1 86 ? -10.478 -2.585 -9.424 1.00 89.00 86 SER A CA 1
ATOM 643 C C . SER A 1 86 ? -11.587 -1.546 -9.273 1.00 89.00 86 SER A C 1
ATOM 645 O O . SER A 1 86 ? -12.088 -1.345 -8.166 1.00 89.00 86 SER A O 1
ATOM 647 N N . TYR A 1 87 ? -12.045 -0.937 -10.372 1.00 89.25 87 TYR A N 1
ATOM 648 C CA . TYR A 1 87 ? -13.177 -0.008 -10.337 1.00 89.25 87 TYR A CA 1
ATOM 649 C C . TYR A 1 87 ? -14.469 -0.685 -9.858 1.00 89.25 87 TYR A C 1
ATOM 651 O O . TYR A 1 87 ? -15.136 -0.181 -8.952 1.00 89.25 87 TYR A O 1
ATOM 659 N N . LEU A 1 88 ? -14.813 -1.847 -10.422 1.00 92.69 88 LEU A N 1
ATOM 660 C CA . LEU A 1 88 ? -16.011 -2.593 -10.032 1.00 92.69 88 LEU A CA 1
ATOM 661 C C . LEU A 1 88 ? -15.910 -3.104 -8.590 1.00 92.69 88 LEU A C 1
ATOM 663 O O . LEU A 1 88 ? -16.875 -2.990 -7.832 1.00 92.69 88 LEU A O 1
ATOM 667 N N . ALA A 1 89 ? -14.746 -3.610 -8.177 1.00 90.31 89 ALA A N 1
ATOM 668 C CA . ALA A 1 89 ? -14.500 -4.022 -6.798 1.00 90.31 89 ALA A CA 1
ATOM 669 C C . ALA A 1 89 ? -14.722 -2.852 -5.831 1.00 90.31 89 ALA A C 1
ATOM 671 O O . ALA A 1 89 ? -15.429 -2.995 -4.831 1.00 90.31 89 ALA A O 1
ATOM 672 N N . TRP A 1 90 ? -14.210 -1.664 -6.157 1.00 87.00 90 TRP A N 1
ATOM 673 C CA . TRP A 1 90 ? -14.425 -0.475 -5.340 1.00 87.00 90 TRP A CA 1
ATOM 674 C C . TRP A 1 90 ? -15.906 -0.078 -5.285 1.00 87.00 90 TRP A C 1
ATOM 676 O O . TRP A 1 90 ? -16.442 0.187 -4.207 1.00 87.00 90 TRP A O 1
ATOM 686 N N . LEU A 1 91 ? -16.591 -0.083 -6.430 1.00 88.81 91 LEU A N 1
ATOM 687 C CA . LEU A 1 91 ? -17.996 0.308 -6.533 1.00 88.81 91 LEU A CA 1
ATOM 688 C C . LEU A 1 91 ? -18.918 -0.613 -5.719 1.00 88.81 91 LEU A C 1
ATOM 690 O O . LEU A 1 91 ? -19.799 -0.134 -5.002 1.00 88.81 91 LEU A O 1
ATOM 694 N N . PHE A 1 92 ? -18.716 -1.930 -5.810 1.00 91.25 92 PHE A N 1
ATOM 695 C CA . PHE A 1 92 ? -19.611 -2.910 -5.193 1.00 91.25 92 PHE A CA 1
ATOM 696 C C . PHE A 1 92 ? -19.220 -3.288 -3.763 1.00 91.25 92 PHE A C 1
ATOM 698 O O . PHE A 1 92 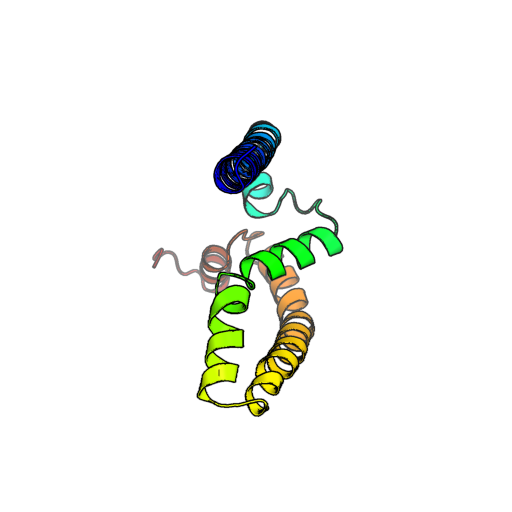? -20.099 -3.504 -2.922 1.00 91.25 92 PHE A O 1
ATOM 705 N N . ILE A 1 93 ? -17.921 -3.382 -3.472 1.00 88.62 93 ILE A N 1
ATOM 706 C CA . ILE A 1 93 ? -17.422 -3.957 -2.218 1.00 88.62 93 ILE A CA 1
ATOM 707 C C . ILE A 1 93 ? -17.088 -2.857 -1.213 1.00 88.62 93 ILE A C 1
ATOM 709 O O . ILE A 1 93 ? -17.530 -2.949 -0.067 1.00 88.62 93 ILE A O 1
ATOM 713 N N . ALA A 1 94 ? -16.386 -1.791 -1.617 1.00 85.31 94 ALA A N 1
ATOM 714 C CA . ALA A 1 94 ? -15.819 -0.832 -0.662 1.00 85.31 94 ALA A CA 1
ATOM 715 C C . ALA A 1 94 ? -16.890 -0.154 0.211 1.00 85.31 94 ALA A C 1
ATOM 717 O O . ALA A 1 94 ? -16.762 -0.110 1.436 1.00 85.31 94 ALA A O 1
ATOM 718 N N . LYS A 1 95 ? -17.997 0.313 -0.390 1.00 84.44 95 LYS A N 1
ATOM 719 C CA . LYS A 1 95 ? -19.088 0.963 0.361 1.00 84.44 95 LYS A CA 1
ATOM 720 C C . LYS A 1 95 ? -19.776 0.001 1.331 1.00 84.44 95 LYS A C 1
ATOM 722 O O . LYS A 1 95 ? -20.057 0.373 2.469 1.00 84.44 95 LYS A O 1
ATOM 727 N N . ARG A 1 96 ? -20.051 -1.233 0.895 1.00 87.12 96 ARG A N 1
ATOM 728 C CA . ARG A 1 96 ? -20.665 -2.256 1.755 1.00 87.12 96 ARG A CA 1
ATOM 729 C C . ARG A 1 96 ? -19.741 -2.60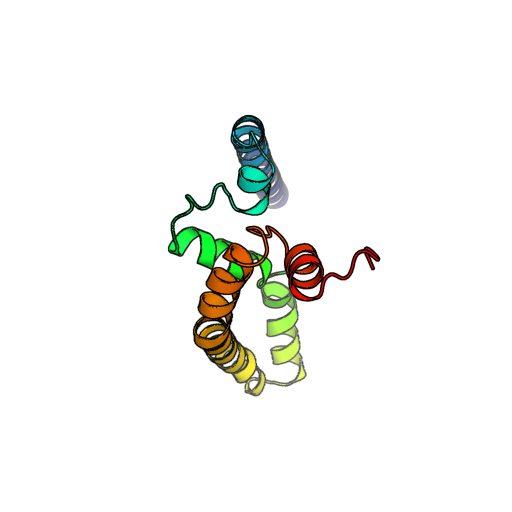4 2.911 1.00 87.12 96 ARG A C 1
ATOM 731 O O . ARG A 1 96 ? -20.183 -2.569 4.055 1.00 87.12 96 ARG A O 1
ATOM 738 N N . LEU A 1 97 ? -18.477 -2.891 2.617 1.00 87.25 97 LEU A N 1
ATOM 739 C CA . LEU A 1 97 ? -17.490 -3.267 3.620 1.00 87.25 97 LEU A CA 1
ATOM 740 C C . LEU A 1 97 ? -17.328 -2.170 4.676 1.00 87.25 97 LEU A C 1
ATOM 742 O O . LEU A 1 97 ? -17.338 -2.481 5.860 1.00 87.25 97 LEU A O 1
ATOM 746 N N . ARG A 1 98 ? -17.307 -0.892 4.271 1.00 84.88 98 ARG A N 1
ATOM 747 C CA . ARG A 1 98 ? -17.238 0.244 5.202 1.00 84.88 98 ARG A CA 1
ATOM 748 C C . ARG A 1 98 ? -18.417 0.302 6.175 1.00 84.88 98 ARG A C 1
ATOM 750 O O . ARG A 1 98 ? -18.212 0.546 7.357 1.00 84.88 98 ARG A O 1
ATOM 757 N N . ILE A 1 99 ? -19.641 0.097 5.686 1.00 86.81 99 ILE A N 1
ATOM 758 C CA . ILE A 1 99 ? -20.848 0.126 6.529 1.00 86.81 99 ILE A CA 1
ATOM 759 C C . ILE A 1 99 ? -20.880 -1.090 7.461 1.00 86.81 99 ILE A C 1
ATOM 761 O O . ILE A 1 99 ? -21.282 -0.984 8.619 1.00 86.81 99 ILE A O 1
ATOM 765 N N . TYR A 1 100 ? -20.489 -2.263 6.963 1.00 86.38 100 TYR A N 1
ATOM 766 C CA . TYR A 1 100 ? -20.507 -3.482 7.765 1.00 86.38 100 TYR A CA 1
ATOM 767 C C . TYR A 1 100 ? -19.380 -3.527 8.800 1.00 86.38 100 TYR A C 1
ATOM 769 O O . TYR A 1 100 ? -19.624 -4.045 9.886 1.00 86.38 100 TYR A O 1
ATOM 777 N N . SER A 1 101 ? -18.205 -2.951 8.526 1.00 85.12 101 SER A N 1
ATOM 778 C CA . SER A 1 101 ? -17.127 -2.867 9.518 1.00 85.12 101 SER A CA 1
ATOM 779 C C . SER A 1 101 ? -17.493 -1.964 10.694 1.00 85.12 101 SER A C 1
ATOM 781 O O . SER A 1 101 ? -17.190 -2.305 11.831 1.00 85.12 101 SER A O 1
ATOM 783 N N . GLU A 1 102 ? -18.242 -0.877 10.467 1.00 85.12 102 GLU A N 1
ATOM 784 C CA . GLU A 1 102 ? -18.787 -0.055 11.561 1.00 85.12 102 GLU A CA 1
ATOM 785 C C . GLU A 1 102 ? -19.761 -0.838 12.439 1.00 85.12 102 GLU A C 1
ATOM 787 O O . GLU A 1 102 ? -19.675 -0.777 13.663 1.00 85.12 102 GLU A O 1
ATOM 792 N N . LYS A 1 103 ? -20.660 -1.611 11.819 1.00 87.12 103 LYS A N 1
ATOM 793 C CA . LYS A 1 103 ? -21.639 -2.435 12.543 1.00 87.12 103 LYS A CA 1
ATOM 794 C C . LYS A 1 103 ? -20.989 -3.589 13.308 1.00 87.12 103 LYS A C 1
ATOM 796 O O . LYS A 1 103 ? -21.474 -3.957 14.372 1.00 87.12 103 LYS A O 1
ATOM 801 N N . ALA A 1 104 ? -19.893 -4.137 12.794 1.00 86.69 104 ALA A N 1
ATOM 802 C CA . ALA A 1 104 ? -19.106 -5.187 13.431 1.00 86.69 104 ALA A CA 1
ATOM 803 C C . ALA A 1 104 ? -18.104 -4.584 14.432 1.00 86.69 104 ALA A C 1
ATOM 805 O O . ALA A 1 104 ? -16.895 -4.681 14.247 1.00 86.69 104 ALA A O 1
ATOM 806 N N . LYS A 1 105 ? -18.608 -3.892 15.462 1.00 84.31 105 LYS A N 1
ATOM 807 C CA . LYS A 1 105 ? -17.804 -3.249 16.524 1.00 84.31 105 LYS A CA 1
ATOM 808 C C . LYS A 1 105 ? -16.687 -2.323 16.017 1.00 84.31 105 LYS A C 1
ATOM 810 O O . LYS A 1 105 ? -15.661 -2.173 16.669 1.00 84.31 105 LYS A O 1
ATOM 815 N N . ASN A 1 106 ? -16.900 -1.662 14.880 1.00 82.69 106 ASN A N 1
ATOM 816 C CA . ASN A 1 106 ? -15.914 -0.765 14.281 1.00 82.69 106 ASN A CA 1
ATOM 817 C C . ASN A 1 106 ? -14.565 -1.435 13.940 1.00 82.69 106 ASN A C 1
ATOM 819 O O . ASN A 1 106 ? -13.519 -0.796 14.068 1.00 82.69 106 ASN A O 1
ATOM 823 N N . SER A 1 107 ? -14.617 -2.688 13.475 1.00 84.56 107 SER A N 1
ATOM 824 C CA . SER A 1 107 ? -13.447 -3.512 13.141 1.00 84.56 107 SER A CA 1
ATOM 825 C C . SER A 1 107 ? -12.441 -2.776 12.250 1.00 84.56 107 SER A C 1
ATOM 827 O O . SER A 1 107 ? -12.815 -2.137 11.256 1.00 84.56 107 SER A O 1
ATOM 829 N N . LEU A 1 108 ? -11.159 -2.881 12.599 1.00 84.19 108 LEU A N 1
ATOM 830 C CA . LEU A 1 108 ? -10.051 -2.214 11.915 1.00 84.19 108 LEU A CA 1
ATOM 831 C C . LEU A 1 108 ? -9.418 -3.098 10.835 1.00 84.19 108 LEU A C 1
ATOM 833 O O . LEU A 1 108 ? -8.879 -2.573 9.861 1.00 84.19 108 LEU A O 1
ATOM 837 N N . THR A 1 109 ? -9.507 -4.422 10.982 1.00 87.50 109 THR A N 1
ATOM 838 C CA . THR A 1 109 ? -8.959 -5.403 10.030 1.00 87.50 109 THR A CA 1
ATOM 839 C C . THR A 1 109 ? -10.050 -6.289 9.422 1.00 87.50 109 THR A C 1
ATOM 841 O O . THR A 1 109 ? -11.172 -6.356 9.925 1.00 87.50 109 THR A O 1
ATOM 844 N N . LEU A 1 110 ? -9.732 -6.977 8.317 1.00 85.62 110 LEU A N 1
ATOM 845 C CA . LEU A 1 110 ? -10.644 -7.954 7.711 1.00 85.62 110 LEU A CA 1
ATOM 846 C C . LEU A 1 110 ? -10.888 -9.157 8.628 1.00 85.62 110 LEU A C 1
ATOM 848 O O . LEU A 1 110 ? -12.027 -9.601 8.730 1.00 85.62 110 LEU A O 1
ATOM 852 N N . SER A 1 111 ? -9.849 -9.650 9.305 1.00 85.94 111 SER A N 1
ATOM 853 C CA . SER A 1 111 ? -9.966 -10.761 10.255 1.00 85.94 111 SER A CA 1
ATOM 854 C C . SER A 1 111 ? -10.906 -10.399 11.402 1.00 85.94 111 SER A C 1
ATOM 856 O O . SER A 1 111 ? -11.904 -11.080 11.596 1.00 85.94 111 SER A O 1
ATOM 858 N N . GLU A 1 112 ? -10.682 -9.252 12.050 1.00 83.94 112 GLU A N 1
ATOM 859 C CA . GLU A 1 112 ? -11.541 -8.743 13.130 1.00 83.94 112 GLU A CA 1
ATOM 860 C C . GLU A 1 112 ? -12.988 -8.514 12.655 1.00 83.94 112 GLU A C 1
ATOM 862 O O . GLU A 1 112 ? -13.951 -8.763 13.380 1.00 83.94 112 GLU A O 1
ATOM 867 N N . TYR A 1 113 ? -13.165 -8.073 11.405 1.00 88.12 113 TYR A N 1
ATOM 868 C CA . TYR A 1 113 ? -14.488 -7.940 10.803 1.00 88.12 113 TYR A CA 1
ATOM 869 C C . TYR A 1 113 ? -15.206 -9.287 10.669 1.00 88.12 113 TYR A C 1
ATOM 871 O O . TYR A 1 113 ? -16.401 -9.366 10.961 1.00 88.12 113 TYR A O 1
ATOM 879 N N . PHE A 1 114 ? -14.513 -10.335 10.219 1.00 88.00 114 PHE A N 1
ATOM 880 C CA . PHE A 1 114 ? -15.097 -11.668 10.102 1.00 88.00 114 PHE A CA 1
ATOM 881 C C . PHE A 1 114 ? -15.367 -12.290 11.471 1.00 88.00 114 PHE A C 1
ATOM 883 O O . PHE A 1 114 ? -16.471 -12.789 11.679 1.00 88.00 114 PHE A O 1
ATOM 890 N N . GLU A 1 115 ? -14.435 -12.146 12.408 1.00 86.69 115 GLU A N 1
ATOM 891 C CA . GLU A 1 115 ? -14.563 -12.548 13.811 1.00 86.69 115 GLU A CA 1
ATOM 892 C C . GLU A 1 115 ? -15.839 -11.959 14.433 1.00 86.69 115 GLU A C 1
ATOM 894 O O . GLU A 1 115 ? -16.743 -12.677 14.859 1.00 86.69 115 GLU A O 1
ATOM 899 N N . ASN A 1 116 ? -15.998 -10.633 14.358 1.00 86.25 116 ASN A N 1
ATOM 900 C CA . ASN A 1 116 ? -17.148 -9.928 14.923 1.00 86.25 116 ASN A CA 1
ATOM 901 C C . ASN A 1 116 ? -18.457 -10.168 14.162 1.00 86.25 116 ASN A C 1
ATOM 903 O O . ASN A 1 116 ? -19.535 -10.030 14.739 1.00 86.25 116 ASN A O 1
ATOM 907 N N . ARG A 1 117 ? -18.395 -10.473 12.861 1.00 85.12 117 ARG A N 1
ATOM 908 C CA . ARG A 1 117 ? -19.586 -10.753 12.047 1.00 85.12 117 ARG A CA 1
ATOM 909 C C . ARG A 1 117 ? -20.115 -12.165 12.271 1.00 85.12 117 ARG A C 1
ATOM 911 O O . ARG A 1 117 ? -21.330 -12.356 12.221 1.00 85.12 117 ARG A O 1
ATOM 918 N N . PHE A 1 118 ? -19.221 -13.132 12.444 1.00 87.25 118 PHE A N 1
ATOM 919 C CA . PHE A 1 118 ? -19.566 -14.544 12.582 1.00 87.25 118 PHE A CA 1
ATOM 920 C C . PHE A 1 118 ? -19.527 -15.042 14.032 1.00 87.25 118 PHE A C 1
ATOM 922 O O . PHE A 1 118 ? -19.966 -16.161 14.271 1.00 87.25 118 PHE A O 1
ATOM 929 N N . HIS A 1 119 ? -19.120 -14.192 14.984 1.00 82.56 119 HIS A N 1
ATOM 930 C CA . HIS A 1 119 ? -18.916 -14.541 16.396 1.00 82.56 119 HIS A CA 1
ATOM 931 C C . HIS A 1 119 ? -17.956 -15.725 16.552 1.00 82.56 119 HIS A C 1
ATOM 933 O O . HIS A 1 119 ? -18.225 -16.666 17.296 1.00 82.56 119 HIS A O 1
ATOM 939 N N . ASP A 1 120 ? -16.881 -15.700 15.768 1.00 77.31 120 ASP A N 1
ATOM 940 C CA . ASP A 1 120 ? -15.876 -16.751 15.773 1.00 77.31 120 ASP A CA 1
ATOM 941 C C . ASP A 1 120 ? -14.721 -16.354 16.690 1.00 77.31 120 ASP A C 1
ATOM 943 O O . ASP A 1 120 ? -13.842 -15.617 16.279 1.00 77.31 120 ASP A O 1
ATOM 947 N N . ASP A 1 121 ? -14.710 -16.845 17.927 1.00 69.81 121 ASP A N 1
ATOM 948 C CA . ASP A 1 121 ? -13.685 -16.493 18.918 1.00 69.81 121 ASP A CA 1
ATOM 949 C C . ASP A 1 121 ? -12.401 -17.350 18.784 1.00 69.81 121 ASP A C 1
ATOM 951 O O . ASP A 1 121 ? -11.573 -17.386 19.698 1.00 69.81 121 ASP A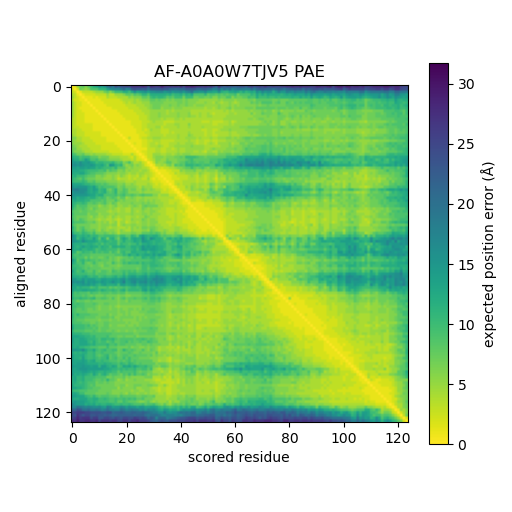 O 1
ATOM 955 N N . THR A 1 122 ? -12.230 -18.104 17.686 1.00 72.06 122 THR A N 1
ATOM 956 C CA . THR A 1 122 ? -11.122 -19.072 17.550 1.00 72.06 122 THR A CA 1
ATOM 957 C C . THR A 1 122 ? -9.798 -18.481 17.055 1.00 72.06 122 THR A C 1
ATOM 959 O O . THR A 1 122 ? -8.774 -19.159 17.147 1.00 72.06 122 THR A O 1
ATOM 962 N N . GLY A 1 123 ? -9.774 -17.221 16.604 1.00 59.41 123 GLY A N 1
ATOM 963 C CA . GLY A 1 123 ? -8.542 -16.500 16.245 1.00 59.41 123 GLY A CA 1
ATOM 964 C C . GLY A 1 123 ? -7.706 -17.142 15.126 1.00 59.41 123 GLY A C 1
ATOM 965 O O . GLY A 1 123 ? -6.490 -16.934 15.095 1.00 59.41 123 GLY A O 1
ATOM 966 N N . ALA A 1 124 ? -8.335 -17.942 14.257 1.00 51.84 124 ALA A N 1
ATOM 967 C CA . ALA A 1 124 ? -7.703 -18.653 13.142 1.00 51.84 124 ALA A CA 1
ATOM 968 C C . ALA A 1 124 ? -7.731 -17.861 11.823 1.00 51.84 124 ALA A C 1
ATOM 970 O O . ALA A 1 124 ? -8.727 -17.150 11.559 1.00 51.84 124 ALA A O 1
#

Solvent-accessible surface area (backbone atoms only — not comparable to full-atom values): 7159 Å² total; per-residue (Å²): 132,57,73,67,59,54,52,51,51,52,54,52,53,50,50,51,51,56,52,49,52,50,58,61,50,54,83,69,46,86,48,71,54,33,65,76,53,54,60,74,70,66,54,70,69,59,51,50,50,52,54,48,52,67,72,56,45,70,49,65,76,49,45,52,54,48,45,29,71,75,68,35,77,71,50,58,51,54,59,56,50,49,55,52,48,53,50,51,47,45,69,66,42,48,61,52,51,57,58,50,21,52,72,20,83,53,34,89,47,72,67,51,26,49,28,54,67,68,71,50,88,76,86,123

Sequence (124 aa):
MSDQSVTLAVVIIYFIIVIGVGYYFYHRSTNLSDYILGGRSLNPYVTALSAQASDMSGWLLMGLPGSIYVAGMGQVWIGIGLAIGSYLAWLFIAKRLRIYSEKAKNSLTLSEYFENRFHDDTGA

Radius of gyration: 20.04 Å; Cα contacts (8 Å, |Δi|>4): 44; chains: 1; bounding box: 53×32×46 Å

Foldseek 3Di:
DDPVVVVVVVVVVVVVVVVVVVVVCVVVQDDPCCVLPVVVPDDPVVVVVVVVVVVPDCCVVCVQVVCCVVVNPVSVVVVVCCVVVVVVCCVPPVVVVCVQCVVLVVDRDPQSSCCSVVVPPPSD

Mean predicted aligned error: 7.57 Å

Secondary structure (DSSP, 8-state):
--HHHHHHHHHHHHHHHHHHHHHHHHTT--SHHHHHHGGG-S-HHHHHHHHHHHH-SHIIIIIHHHHHHHH-GGGGHHHHHHHHHHHHHIIIIIHHHHHHHHHTTT-SSHHHHHHHHHT-TT--

pLDDT: mean 85.38, std 7.07, range [51.84, 97.69]